Protein AF-A0A450TIS8-F1 (afdb_monomer_lite)

Foldseek 3Di:
DPPPDPDDDPVNVVVVLVPDPVSQVVVQVVVCVVVVHRDDDD

Sequence (42 aa):
MPTEQPIIRFDWAIKTLLREKANFDVLEGFLSALLQEPITIE

Structure (mmCIF, N/CA/C/O backbone):
data_AF-A0A450TIS8-F1
#
_entry.id   AF-A0A450TIS8-F1
#
loop_
_atom_site.group_PDB
_atom_site.id
_atom_site.type_symbol
_atom_site.label_atom_id
_atom_site.label_alt_id
_atom_site.label_comp_id
_atom_site.label_asym_id
_atom_site.label_entity_id
_atom_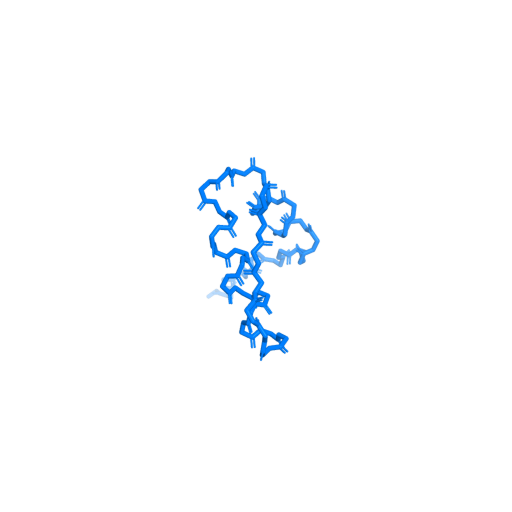site.label_seq_id
_atom_site.pdbx_PDB_ins_code
_atom_site.Cartn_x
_atom_site.Cartn_y
_atom_site.Cartn_z
_atom_site.occupancy
_atom_site.B_iso_or_equiv
_atom_site.auth_seq_id
_atom_site.auth_comp_id
_atom_site.auth_asym_id
_atom_site.auth_atom_id
_atom_site.pdbx_PDB_model_num
ATOM 1 N N . MET A 1 1 ? 14.105 -12.806 -29.027 1.00 56.84 1 MET A N 1
ATOM 2 C CA . MET A 1 1 ? 15.005 -12.490 -27.899 1.00 56.84 1 MET A CA 1
ATOM 3 C C . MET A 1 1 ? 14.156 -12.546 -26.646 1.00 56.84 1 MET A C 1
ATOM 5 O O . MET A 1 1 ? 13.104 -11.916 -26.682 1.00 56.84 1 MET A O 1
ATOM 9 N N . PRO A 1 2 ? 14.490 -13.341 -25.616 1.00 60.16 2 PRO A N 1
ATOM 10 C CA . PRO A 1 2 ? 13.724 -13.293 -24.380 1.00 60.16 2 PRO A CA 1
ATOM 11 C C . PRO A 1 2 ? 13.916 -11.889 -23.807 1.00 60.16 2 PRO A C 1
ATOM 13 O O . PRO A 1 2 ? 15.030 -11.486 -23.491 1.00 60.16 2 PRO A O 1
ATOM 16 N N . THR A 1 3 ? 12.848 -11.099 -23.798 1.00 65.62 3 THR A N 1
ATOM 17 C CA . THR A 1 3 ? 12.826 -9.799 -23.135 1.00 65.62 3 THR A CA 1
ATOM 18 C C . THR A 1 3 ? 12.943 -10.088 -21.648 1.00 65.62 3 THR A C 1
ATOM 20 O O . THR A 1 3 ? 11.991 -10.596 -21.054 1.00 65.62 3 THR A O 1
ATOM 23 N N . GLU A 1 4 ? 14.120 -9.868 -21.070 1.00 71.44 4 GLU A N 1
ATOM 24 C CA . GLU A 1 4 ? 14.343 -10.032 -19.638 1.00 71.44 4 GLU A CA 1
ATOM 25 C C . GLU A 1 4 ? 13.370 -9.106 -18.904 1.00 71.44 4 GLU A C 1
ATOM 27 O O . GLU A 1 4 ? 13.498 -7.882 -18.942 1.00 71.44 4 GLU A O 1
ATOM 32 N N . GLN A 1 5 ? 12.328 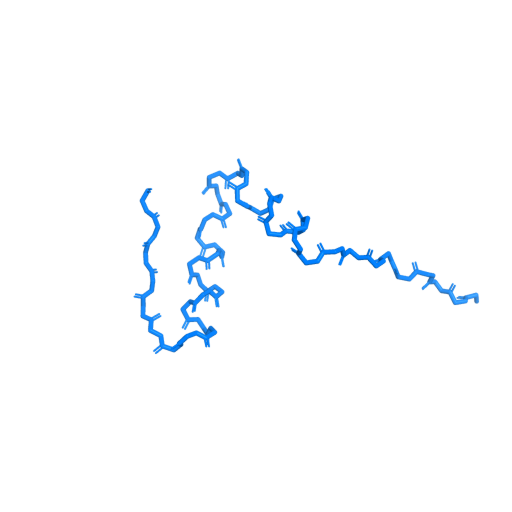-9.689 -18.309 1.00 74.44 5 GLN A N 1
ATOM 33 C CA . GLN A 1 5 ? 11.406 -8.932 -17.478 1.00 74.44 5 GLN A CA 1
ATOM 34 C C . GLN A 1 5 ? 12.183 -8.523 -16.228 1.00 74.44 5 GLN A C 1
ATOM 36 O O . GLN A 1 5 ? 12.708 -9.405 -15.541 1.00 74.44 5 GLN A O 1
ATOM 41 N N . PRO A 1 6 ? 12.304 -7.219 -15.930 1.00 74.25 6 PRO A N 1
ATOM 42 C CA . PRO A 1 6 ? 13.026 -6.789 -14.748 1.00 74.25 6 PRO A CA 1
ATOM 43 C C . PRO A 1 6 ? 12.374 -7.422 -13.517 1.00 74.25 6 PRO A C 1
ATOM 45 O O . PRO A 1 6 ? 11.188 -7.225 -13.253 1.00 74.25 6 PRO A O 1
ATOM 48 N N . ILE A 1 7 ? 13.152 -8.211 -12.776 1.00 80.81 7 ILE A N 1
ATOM 49 C CA . ILE A 1 7 ? 12.697 -8.814 -11.525 1.00 80.81 7 ILE A CA 1
ATOM 50 C C . ILE A 1 7 ? 12.751 -7.724 -10.463 1.00 80.81 7 ILE A C 1
ATOM 52 O O . ILE A 1 7 ? 13.811 -7.379 -9.940 1.00 80.81 7 ILE A O 1
ATOM 56 N N . ILE A 1 8 ? 11.588 -7.158 -10.164 1.00 81.62 8 ILE A N 1
ATOM 57 C CA . ILE A 1 8 ? 11.450 -6.149 -9.124 1.00 81.62 8 ILE A CA 1
ATOM 58 C C . ILE A 1 8 ? 11.202 -6.865 -7.801 1.00 81.62 8 ILE A C 1
ATOM 60 O O . ILE A 1 8 ? 10.288 -7.680 -7.675 1.00 81.62 8 ILE A O 1
ATOM 64 N N . ARG A 1 9 ? 12.012 -6.549 -6.787 1.00 85.06 9 ARG A N 1
ATOM 65 C CA . ARG A 1 9 ? 11.759 -7.029 -5.428 1.00 85.06 9 ARG A CA 1
ATOM 66 C C . ARG A 1 9 ? 10.475 -6.414 -4.896 1.00 85.06 9 ARG A C 1
ATOM 68 O O . ARG A 1 9 ? 10.325 -5.192 -4.910 1.00 85.06 9 ARG A O 1
ATOM 75 N N . PHE A 1 10 ? 9.606 -7.255 -4.348 1.00 82.69 10 PHE A N 1
ATOM 76 C CA . PHE A 1 10 ? 8.332 -6.823 -3.781 1.00 82.69 10 PHE A CA 1
ATOM 77 C C . PHE A 1 10 ? 8.523 -5.744 -2.703 1.00 82.69 10 PHE A C 1
ATOM 79 O O . PHE A 1 10 ? 7.823 -4.738 -2.697 1.00 82.69 10 PHE A O 1
ATOM 86 N N . ASP A 1 11 ? 9.567 -5.873 -1.879 1.00 83.44 11 ASP A N 1
ATOM 87 C CA . ASP A 1 11 ? 9.918 -4.887 -0.848 1.00 83.44 11 ASP A CA 1
ATOM 88 C C . ASP A 1 11 ? 10.190 -3.493 -1.437 1.00 83.44 11 ASP A C 1
ATOM 90 O O . ASP A 1 11 ? 9.838 -2.467 -0.854 1.00 83.44 11 ASP A O 1
ATOM 94 N N . TRP A 1 12 ? 10.859 -3.454 -2.592 1.00 88.00 12 TRP A N 1
ATOM 95 C CA . TRP A 1 12 ? 11.208 -2.211 -3.269 1.00 88.00 12 TRP A CA 1
ATOM 96 C C . TRP A 1 12 ? 9.987 -1.593 -3.954 1.00 88.00 12 TRP A C 1
ATOM 98 O O . TRP A 1 12 ? 9.800 -0.379 -3.873 1.00 88.00 12 TRP A O 1
ATOM 108 N N . ALA A 1 13 ? 9.125 -2.420 -4.554 1.00 85.06 13 ALA A N 1
ATOM 109 C CA . ALA A 1 13 ? 7.865 -1.971 -5.141 1.00 85.06 13 ALA A CA 1
ATOM 110 C C . ALA A 1 13 ? 6.949 -1.348 -4.076 1.00 85.06 13 ALA A C 1
ATOM 112 O O . ALA A 1 13 ? 6.489 -0.225 -4.257 1.00 85.06 13 ALA A O 1
ATOM 113 N N . ILE A 1 14 ? 6.784 -2.007 -2.924 1.00 84.44 14 ILE A N 1
ATOM 114 C CA . ILE A 1 14 ? 5.976 -1.505 -1.803 1.00 84.44 14 ILE A CA 1
ATOM 115 C C . ILE A 1 14 ? 6.552 -0.197 -1.242 1.00 84.44 14 ILE A C 1
ATOM 117 O O . ILE A 1 14 ? 5.813 0.765 -1.058 1.00 84.44 14 ILE A O 1
ATOM 121 N N . LYS A 1 15 ? 7.874 -0.103 -1.027 1.00 85.62 15 LYS A N 1
ATOM 122 C CA . LYS A 1 15 ? 8.516 1.147 -0.566 1.00 85.62 15 LYS A CA 1
ATOM 123 C C . LYS A 1 15 ? 8.366 2.303 -1.553 1.00 85.62 15 LYS A C 1
ATOM 125 O O . LYS A 1 15 ? 8.344 3.456 -1.133 1.00 85.62 15 LYS A O 1
ATOM 130 N N . THR A 1 16 ? 8.339 2.008 -2.848 1.00 84.56 16 THR A N 1
ATOM 131 C CA . THR A 1 16 ? 8.158 3.019 -3.895 1.00 84.56 16 THR A CA 1
ATOM 132 C C . THR A 1 16 ? 6.702 3.464 -3.961 1.00 84.56 16 THR A C 1
ATOM 134 O O . THR A 1 16 ? 6.446 4.663 -3.980 1.00 84.56 16 THR A O 1
ATOM 137 N N . LEU A 1 17 ? 5.764 2.517 -3.884 1.00 83.44 17 LEU A N 1
ATO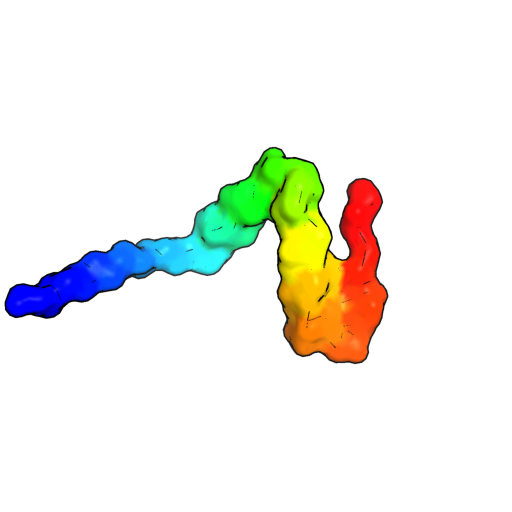M 138 C CA . LEU A 1 17 ? 4.329 2.781 -3.804 1.00 83.44 17 LEU A CA 1
ATOM 139 C C . LEU A 1 17 ? 4.008 3.681 -2.598 1.00 83.44 17 LEU A C 1
ATOM 141 O O . LEU A 1 17 ? 3.415 4.735 -2.761 1.00 83.44 17 LEU A O 1
ATOM 145 N N . LEU A 1 18 ? 4.516 3.341 -1.411 1.00 82.69 18 LEU A N 1
ATOM 146 C CA . LEU A 1 18 ? 4.317 4.084 -0.157 1.00 82.69 18 LEU A CA 1
ATOM 147 C C . LEU A 1 18 ? 4.920 5.500 -0.123 1.00 82.69 18 LEU A C 1
ATOM 149 O O . LEU A 1 18 ? 4.688 6.244 0.827 1.00 82.69 18 LEU A O 1
ATOM 153 N N . ARG A 1 19 ? 5.764 5.866 -1.093 1.00 85.00 19 ARG A N 1
ATOM 154 C CA . ARG A 1 19 ? 6.486 7.147 -1.076 1.00 85.00 19 ARG A CA 1
ATOM 155 C C . ARG A 1 19 ? 5.619 8.318 -1.527 1.00 85.00 19 ARG A C 1
ATOM 157 O O . A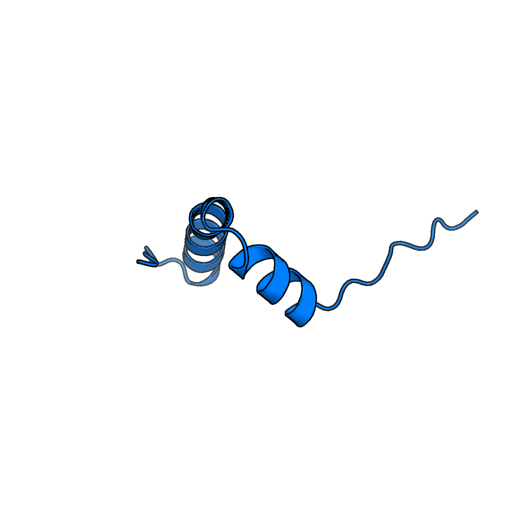RG A 1 19 ? 5.875 9.449 -1.121 1.00 85.00 19 ARG A O 1
ATOM 164 N N . GLU A 1 20 ? 4.630 8.064 -2.374 1.00 82.31 20 GLU A N 1
ATOM 165 C CA . GLU A 1 20 ? 3.759 9.101 -2.917 1.00 82.31 20 GLU A CA 1
ATOM 166 C C . GLU A 1 20 ? 2.376 9.003 -2.290 1.00 82.31 20 GLU A C 1
ATOM 168 O O . GLU A 1 20 ? 1.759 7.941 -2.288 1.00 82.31 20 GLU A O 1
ATOM 173 N N . LYS A 1 21 ? 1.856 10.135 -1.805 1.00 74.94 21 LYS A N 1
ATOM 174 C CA . LYS A 1 21 ? 0.569 10.156 -1.105 1.00 74.94 21 LYS A CA 1
ATOM 175 C C . LYS A 1 21 ? -0.602 9.700 -1.989 1.00 74.94 21 LYS A C 1
ATOM 177 O O . LYS A 1 21 ? -1.533 9.096 -1.483 1.00 74.94 21 LYS A O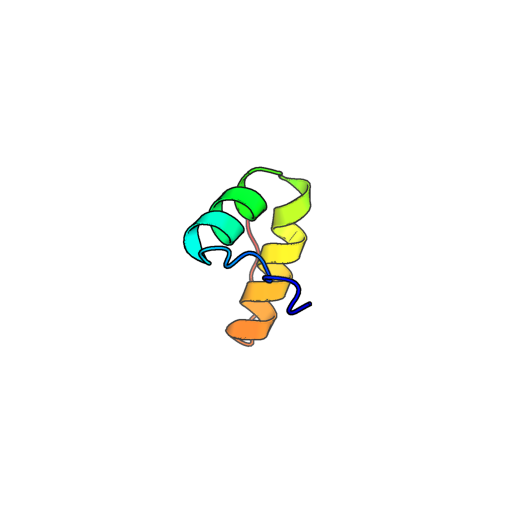 1
ATOM 182 N N . ALA A 1 22 ? -0.509 9.921 -3.301 1.00 76.81 22 ALA A N 1
ATOM 183 C CA . ALA A 1 22 ? -1.499 9.472 -4.284 1.00 76.81 22 ALA A CA 1
ATOM 184 C C . ALA A 1 22 ? -1.575 7.940 -4.440 1.00 76.81 22 ALA A C 1
ATOM 186 O O . ALA A 1 22 ? -2.533 7.421 -5.000 1.00 76.81 22 ALA A O 1
ATOM 187 N N . ASN A 1 23 ? -0.566 7.209 -3.963 1.00 81.69 23 ASN A N 1
ATOM 188 C CA . ASN A 1 23 ? -0.496 5.757 -4.081 1.00 81.69 23 ASN A CA 1
ATOM 189 C C . ASN A 1 23 ? -0.970 5.035 -2.806 1.00 81.69 23 ASN A C 1
ATOM 191 O O . ASN A 1 23 ? -1.020 3.802 -2.799 1.00 81.69 23 ASN A O 1
ATOM 195 N N . PHE A 1 24 ? -1.333 5.763 -1.739 1.00 84.94 24 PHE A N 1
ATOM 196 C CA . PHE A 1 24 ? -1.938 5.153 -0.550 1.00 84.94 24 PHE A CA 1
ATOM 197 C C . PHE A 1 24 ? -3.316 4.571 -0.857 1.00 84.94 24 PHE A C 1
ATOM 199 O O . PHE A 1 24 ? -3.586 3.462 -0.418 1.00 84.94 24 PHE A O 1
ATOM 206 N N . ASP A 1 25 ? -4.107 5.215 -1.713 1.00 85.75 25 ASP A N 1
ATOM 207 C CA . ASP A 1 25 ? -5.410 4.717 -2.173 1.00 85.75 25 ASP A CA 1
ATOM 208 C C . ASP A 1 25 ? -5.271 3.347 -2.873 1.00 85.75 25 ASP A C 1
ATOM 210 O O . ASP A 1 25 ? -6.060 2.419 -2.680 1.00 85.75 25 ASP A O 1
ATOM 214 N N . VAL A 1 26 ? -4.208 3.188 -3.674 1.00 87.38 26 VAL A N 1
ATOM 215 C CA . VAL A 1 26 ? -3.879 1.920 -4.348 1.00 87.38 26 VAL A CA 1
ATOM 216 C C . VAL A 1 26 ? -3.461 0.862 -3.329 1.00 87.38 26 VAL A C 1
ATOM 218 O O . VAL A 1 26 ? -3.815 -0.309 -3.472 1.00 87.38 26 VAL A O 1
ATOM 221 N N . LEU A 1 27 ? -2.720 1.260 -2.295 1.00 87.94 27 LEU A N 1
ATOM 222 C CA . LEU A 1 27 ? -2.301 0.355 -1.234 1.00 87.94 27 LEU A CA 1
ATOM 223 C C . LEU A 1 27 ? -3.471 -0.077 -0.342 1.00 87.94 27 LEU A C 1
ATOM 225 O O . LEU A 1 27 ? -3.561 -1.257 -0.015 1.00 87.94 27 LEU A O 1
ATOM 229 N N . GLU A 1 28 ? -4.371 0.835 0.015 1.00 90.06 28 GLU A N 1
ATOM 230 C CA . GLU A 1 28 ? -5.620 0.530 0.714 1.00 90.06 28 GLU A CA 1
ATOM 231 C C . GLU A 1 28 ? -6.447 -0.479 -0.074 1.00 90.06 28 GLU A C 1
ATOM 233 O O . GLU A 1 28 ? -6.845 -1.507 0.472 1.00 90.06 28 GLU A O 1
ATOM 238 N N . GLY A 1 29 ? -6.655 -0.234 -1.373 1.00 90.12 29 GLY A N 1
ATOM 239 C CA . GLY A 1 29 ? -7.380 -1.153 -2.246 1.00 90.12 29 GLY A CA 1
ATOM 240 C C . GLY A 1 29 ? -6.704 -2.523 -2.345 1.00 90.12 29 GLY A C 1
ATOM 241 O O . GLY A 1 29 ? -7.374 -3.554 -2.276 1.00 90.12 29 GLY A O 1
ATOM 242 N N . PHE A 1 30 ? -5.371 -2.551 -2.446 1.00 89.94 30 PHE A N 1
ATOM 243 C CA . PHE A 1 30 ? -4.590 -3.787 -2.479 1.00 89.94 30 PHE A CA 1
ATOM 244 C C . PHE A 1 30 ? -4.715 -4.589 -1.179 1.00 89.94 30 PHE A C 1
ATOM 246 O O . PHE A 1 30 ? -5.011 -5.783 -1.223 1.00 89.94 30 PHE A O 1
ATOM 253 N N . LEU A 1 31 ? -4.515 -3.945 -0.027 1.00 90.31 31 LEU A N 1
ATOM 254 C CA . LEU A 1 31 ? -4.618 -4.595 1.279 1.00 90.31 31 LEU A CA 1
ATOM 255 C C . LEU A 1 31 ? -6.050 -5.037 1.562 1.00 90.31 31 LEU A C 1
ATOM 257 O O . LEU A 1 31 ? -6.248 -6.148 2.046 1.00 90.31 31 LEU A O 1
ATOM 261 N N . SER A 1 32 ? -7.039 -4.232 1.175 1.00 94.31 32 SER A N 1
ATOM 262 C CA . SER A 1 32 ? -8.444 -4.585 1.355 1.00 94.31 32 SER A CA 1
ATOM 263 C C . SER A 1 32 ? -8.841 -5.805 0.527 1.00 94.31 32 SER A C 1
ATOM 265 O O . SER A 1 32 ? -9.556 -6.685 1.003 1.00 94.31 32 SER A O 1
ATOM 267 N N . ALA A 1 33 ? -8.336 -5.908 -0.705 1.00 93.62 33 ALA A N 1
ATOM 268 C CA . ALA A 1 33 ? -8.548 -7.080 -1.549 1.00 93.62 33 ALA A CA 1
ATOM 269 C C . ALA A 1 33 ? -7.809 -8.323 -1.023 1.00 93.62 33 ALA A C 1
ATOM 271 O O . ALA A 1 33 ? -8.345 -9.429 -1.097 1.00 93.62 33 ALA A O 1
ATOM 272 N N . LEU A 1 34 ? -6.593 -8.147 -0.492 1.00 93.25 34 LEU A N 1
ATOM 273 C CA . LEU A 1 34 ? -5.760 -9.232 0.030 1.00 93.25 34 LEU A CA 1
ATOM 274 C C . LEU A 1 34 ? -6.314 -9.819 1.334 1.00 93.25 34 LEU A C 1
ATOM 276 O O . LEU A 1 34 ? -6.312 -11.035 1.509 1.00 93.25 34 LEU A O 1
ATOM 280 N N . LEU A 1 35 ? -6.762 -8.953 2.242 1.00 94.50 35 LEU A N 1
ATOM 281 C CA . LEU A 1 35 ? -7.234 -9.313 3.581 1.00 94.50 35 LEU A CA 1
ATOM 282 C C . LEU A 1 35 ? -8.757 -9.505 3.643 1.00 94.50 35 LEU A C 1
ATOM 284 O O . LEU A 1 35 ? -9.268 -10.009 4.637 1.00 94.50 35 LEU A O 1
ATOM 288 N N . GLN A 1 36 ? -9.474 -9.156 2.569 1.00 95.38 36 GLN A N 1
ATOM 289 C CA . GLN A 1 36 ? 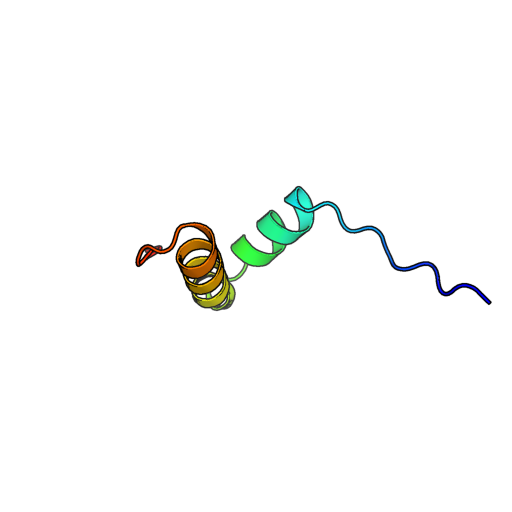-10.940 -9.171 2.487 1.00 95.38 36 GLN A CA 1
ATOM 290 C C . GLN A 1 36 ? -11.632 -8.328 3.571 1.00 95.38 36 GLN A C 1
ATOM 292 O O . GLN A 1 36 ? -12.755 -8.623 3.982 1.00 95.38 36 GLN A O 1
ATOM 297 N N . GLU A 1 37 ? -10.980 -7.252 4.002 1.00 95.31 37 GLU A N 1
ATOM 298 C CA . GLU A 1 37 ? -11.486 -6.302 4.992 1.00 95.31 37 GLU A CA 1
ATOM 299 C C . GLU A 1 37 ? -11.256 -4.864 4.510 1.00 95.31 37 GLU A C 1
ATOM 301 O O . GLU A 1 37 ? -10.304 -4.621 3.776 1.00 95.31 37 GLU A O 1
ATOM 306 N N . PRO A 1 38 ? -12.106 -3.892 4.867 1.00 91.88 38 PRO A N 1
ATOM 307 C CA . PRO A 1 38 ? -11.870 -2.502 4.499 1.00 91.88 38 PRO A CA 1
ATOM 308 C C . PRO A 1 38 ? -10.701 -1.923 5.310 1.00 91.88 38 PRO A C 1
ATOM 310 O O . PRO A 1 38 ? -10.787 -1.803 6.531 1.00 91.88 38 PRO A O 1
ATOM 313 N N . ILE A 1 39 ? -9.622 -1.544 4.622 1.00 92.00 39 ILE A N 1
ATOM 314 C CA . ILE A 1 39 ? -8.435 -0.899 5.200 1.00 92.00 39 ILE A CA 1
ATOM 315 C C . ILE A 1 39 ? -8.431 0.586 4.827 1.00 92.00 39 ILE A C 1
ATOM 317 O O . ILE A 1 39 ? -8.678 0.930 3.672 1.00 92.00 39 ILE A O 1
ATOM 321 N N . THR A 1 40 ? -8.088 1.449 5.789 1.00 89.75 40 THR A N 1
ATOM 322 C CA . THR A 1 40 ? -7.841 2.883 5.566 1.00 89.75 40 THR A CA 1
ATOM 323 C C . THR A 1 40 ? -6.490 3.293 6.173 1.00 89.75 40 THR A C 1
ATOM 325 O O . THR A 1 40 ? -6.158 2.865 7.280 1.00 89.75 40 THR A O 1
ATOM 328 N N . ILE A 1 41 ? -5.697 4.081 5.449 1.00 84.62 41 ILE A N 1
ATOM 329 C CA . ILE A 1 41 ? -4.360 4.579 5.789 1.00 84.62 41 ILE A CA 1
ATOM 330 C C . ILE A 1 41 ? -4.424 6.119 5.834 1.00 84.62 41 ILE A C 1
ATOM 332 O O . ILE A 1 41 ? -4.584 6.761 4.797 1.00 84.62 41 ILE A O 1
ATOM 336 N N . GLU A 1 42 ? -4.277 6.710 7.029 1.00 77.88 42 GLU A N 1
ATOM 337 C CA . GLU A 1 42 ? -4.254 8.174 7.268 1.00 77.88 42 GLU A CA 1
ATOM 338 C C . GLU A 1 42 ? -2.840 8.786 7.276 1.00 77.88 42 GLU A C 1
ATOM 340 O O . GLU A 1 42 ? -1.911 8.155 7.838 1.00 77.88 42 GLU A O 1
#

Secondary structure (DSSP, 8-state):
---------HHHHHHHHTTSGGGHHHHHHHHHHHHTS-----

Organism: NCBI:txid2126562

pLDDT: mean 83.81, std 8.73, range [56.84, 95.38]

Radius of gyration: 13.39 Å; chains: 1; bounding box: 27×23×35 Å